Protein AF-A0A139HDI2-F1 (afdb_monomer)

Sequence (107 aa):
MRPPLRIAILECDEPIGRTKEKYGSYGNLFQELLSNGASKFAEEEEQEEQKAPAPPPKLEISNFDIVNHPDVYPDLQNFDALLLTGSRYNSFDDDGWILKLVGSRIG

Foldseek 3Di:
DDDAAEEEEEQQDADDDPCCVPQVGVQSVVVVVVVVVQQVVQVVVCVPPVDDRDHGHHYHYHYHDCQVVVPDDDPPVRGPYYHYDDHPDDPVDPRSSVCVVVVPPPD

Structure (mmCIF, N/CA/C/O backbone):
data_AF-A0A139HDI2-F1
#
_entry.id   AF-A0A139HDI2-F1
#
loop_
_atom_site.group_PDB
_atom_site.id
_atom_site.type_symbol
_atom_site.label_atom_id
_atom_site.label_alt_id
_atom_site.label_comp_id
_atom_site.label_asym_id
_atom_site.label_entity_id
_atom_site.label_seq_id
_atom_site.pdbx_PDB_ins_code
_atom_site.Cartn_x
_atom_site.Cartn_y
_atom_site.Cartn_z
_atom_site.occupancy
_atom_site.B_iso_or_equiv
_atom_site.auth_seq_id
_atom_site.auth_comp_id
_atom_site.auth_asym_id
_atom_site.auth_atom_id
_atom_site.pdbx_PDB_model_num
ATOM 1 N N . MET A 1 1 ? -15.923 -8.199 18.595 1.00 64.56 1 MET A N 1
ATOM 2 C CA . MET A 1 1 ? -14.846 -7.364 18.017 1.00 64.56 1 MET A CA 1
ATOM 3 C C . MET A 1 1 ? -15.012 -7.376 16.506 1.00 64.56 1 MET A C 1
ATOM 5 O O . MET A 1 1 ? -15.360 -8.431 15.987 1.00 64.56 1 MET A O 1
ATOM 9 N N . ARG A 1 2 ? -14.846 -6.237 15.821 1.00 80.00 2 ARG A N 1
ATOM 10 C CA . ARG A 1 2 ? -14.857 -6.197 14.347 1.00 80.00 2 ARG A CA 1
ATOM 11 C C . ARG A 1 2 ? -13.571 -6.872 13.828 1.00 80.00 2 ARG A C 1
ATOM 13 O O . ARG A 1 2 ? -12.536 -6.696 14.477 1.00 80.00 2 ARG A O 1
ATOM 20 N N . PRO A 1 3 ? -13.619 -7.673 12.748 1.00 91.31 3 PRO A N 1
ATOM 21 C CA . PRO A 1 3 ? -12.405 -8.231 12.157 1.00 91.31 3 PRO A CA 1
ATOM 22 C C . PRO A 1 3 ? -11.484 -7.105 11.647 1.00 91.31 3 PRO A C 1
ATOM 24 O O . PRO A 1 3 ? -11.981 -6.017 11.344 1.00 91.31 3 PRO A O 1
ATOM 27 N N . PRO A 1 4 ? -10.160 -7.336 11.587 1.00 95.31 4 PRO A N 1
ATOM 28 C CA . PRO A 1 4 ? -9.227 -6.377 11.005 1.00 95.31 4 PRO A CA 1
ATOM 29 C C . PRO A 1 4 ? -9.529 -6.141 9.525 1.00 95.31 4 PRO A C 1
ATOM 31 O O . PRO A 1 4 ? -9.898 -7.076 8.818 1.00 95.31 4 PRO A O 1
ATOM 34 N N . LEU A 1 5 ? -9.326 -4.908 9.063 1.00 96.56 5 LEU A N 1
ATOM 35 C CA . LEU A 1 5 ? -9.374 -4.572 7.645 1.00 96.56 5 LEU A CA 1
ATOM 36 C C . LEU A 1 5 ? -8.015 -4.888 7.013 1.00 96.56 5 LEU A C 1
ATOM 38 O O . LEU A 1 5 ? -7.001 -4.298 7.397 1.00 96.56 5 LEU A O 1
ATOM 42 N N . ARG A 1 6 ? -7.994 -5.819 6.060 1.00 97.88 6 ARG A N 1
ATOM 43 C CA . ARG A 1 6 ? -6.783 -6.276 5.371 1.00 97.88 6 ARG A CA 1
ATOM 44 C C . ARG A 1 6 ? -6.572 -5.421 4.129 1.00 97.88 6 ARG A C 1
ATOM 46 O O . ARG A 1 6 ? -7.377 -5.467 3.201 1.00 97.88 6 ARG A O 1
ATOM 53 N N . ILE A 1 7 ? -5.503 -4.638 4.097 1.00 98.38 7 ILE A N 1
ATOM 54 C CA . ILE A 1 7 ? -5.235 -3.674 3.027 1.00 98.38 7 ILE A CA 1
ATOM 55 C C . ILE A 1 7 ? -3.915 -4.035 2.354 1.00 98.38 7 ILE A C 1
ATOM 57 O O . ILE A 1 7 ? -2.882 -4.145 3.015 1.00 98.38 7 ILE A O 1
ATOM 61 N N . ALA A 1 8 ? -3.942 -4.179 1.033 1.00 98.19 8 ALA A N 1
ATOM 62 C CA . ALA A 1 8 ? -2.733 -4.277 0.227 1.00 98.19 8 ALA A CA 1
ATOM 63 C C . ALA A 1 8 ? -2.397 -2.909 -0.380 1.00 98.19 8 ALA A C 1
ATOM 65 O O . ALA A 1 8 ? -3.246 -2.281 -1.013 1.00 98.19 8 ALA A O 1
ATOM 66 N N . ILE A 1 9 ? -1.157 -2.458 -0.197 1.00 97.94 9 ILE A N 1
ATOM 67 C CA . ILE A 1 9 ? -0.609 -1.259 -0.833 1.00 97.94 9 ILE A CA 1
ATOM 68 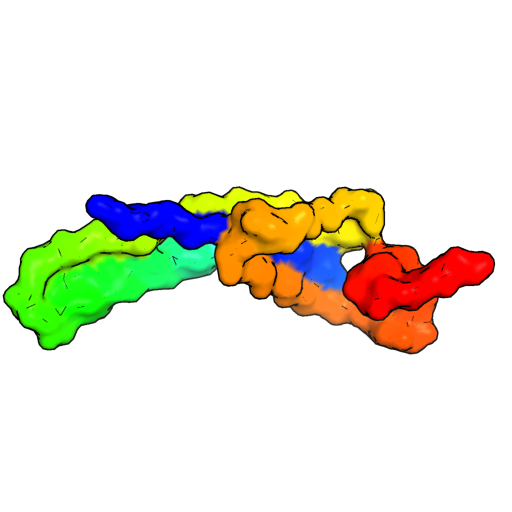C C . ILE A 1 9 ? 0.298 -1.702 -1.978 1.00 97.94 9 ILE A C 1
ATOM 70 O O . ILE A 1 9 ? 1.300 -2.371 -1.744 1.00 97.94 9 ILE A O 1
ATOM 74 N N . LEU A 1 10 ? -0.046 -1.319 -3.204 1.00 97.06 10 LEU A N 1
ATOM 75 C CA . LEU A 1 10 ? 0.797 -1.486 -4.385 1.00 97.06 10 LEU A CA 1
ATOM 76 C C . LEU A 1 10 ? 1.604 -0.202 -4.570 1.00 97.06 10 LEU A C 1
ATOM 78 O O . LEU A 1 10 ? 1.038 0.846 -4.891 1.00 97.06 10 LEU A O 1
ATOM 82 N N . GLU A 1 11 ? 2.915 -0.286 -4.349 1.00 96.31 11 GLU A N 1
ATOM 83 C CA . GLU A 1 11 ? 3.839 0.815 -4.607 1.00 96.31 11 GLU A CA 1
ATOM 84 C C . GLU A 1 11 ? 4.170 0.846 -6.104 1.00 96.31 11 GLU A C 1
ATOM 86 O O . GLU A 1 11 ? 4.939 0.033 -6.613 1.00 96.31 11 GLU A O 1
ATOM 91 N N . CYS A 1 12 ? 3.537 1.781 -6.810 1.00 94.88 12 CYS A N 1
ATOM 92 C CA . CYS A 1 12 ? 3.657 2.003 -8.251 1.00 94.88 12 CYS A CA 1
ATOM 93 C C . CYS A 1 12 ? 4.766 3.013 -8.616 1.00 94.88 12 CYS A C 1
ATOM 95 O O . CYS A 1 12 ? 4.855 3.448 -9.765 1.00 94.88 12 CYS A O 1
ATOM 97 N N . ASP A 1 13 ? 5.575 3.435 -7.640 1.00 92.50 13 ASP A N 1
ATOM 98 C CA . ASP A 1 13 ? 6.754 4.293 -7.804 1.00 92.50 13 ASP A CA 1
ATOM 99 C C . ASP A 1 13 ? 7.622 4.231 -6.533 1.00 92.50 13 ASP A C 1
ATOM 101 O O . ASP A 1 13 ? 7.277 3.547 -5.571 1.00 92.50 13 ASP A O 1
ATOM 105 N N . GLU A 1 14 ? 8.715 4.990 -6.498 1.00 91.31 14 GLU A N 1
ATOM 106 C CA . GLU A 1 14 ? 9.578 5.142 -5.328 1.00 91.31 14 GLU A CA 1
ATOM 107 C C . GLU A 1 14 ? 9.549 6.588 -4.794 1.00 91.31 14 GLU A C 1
ATOM 109 O O . GLU A 1 14 ? 9.631 7.543 -5.578 1.00 91.31 14 GLU A O 1
ATOM 114 N N . PRO A 1 15 ? 9.461 6.807 -3.466 1.00 91.56 15 PRO A N 1
ATOM 115 C CA . PRO A 1 15 ? 9.522 8.155 -2.918 1.00 91.56 15 PRO A CA 1
ATOM 116 C C . PRO A 1 15 ? 10.879 8.814 -3.198 1.00 91.56 15 PRO A C 1
ATOM 118 O O . PRO A 1 15 ? 11.917 8.161 -3.276 1.00 91.56 15 PRO A O 1
ATOM 121 N N . ILE A 1 16 ? 10.895 10.147 -3.276 1.00 92.31 16 ILE A N 1
ATOM 122 C CA . ILE A 1 16 ? 12.114 10.936 -3.513 1.00 92.31 16 ILE A CA 1
ATOM 123 C C . ILE A 1 16 ? 12.334 11.998 -2.431 1.00 92.31 16 ILE A C 1
ATOM 125 O O . ILE A 1 16 ? 11.404 12.414 -1.732 1.00 92.31 16 ILE A O 1
ATOM 129 N N . GLY A 1 17 ? 13.585 12.448 -2.298 1.00 94.69 17 GLY A N 1
ATOM 130 C CA . GLY A 1 17 ? 13.986 13.518 -1.381 1.00 94.69 17 GLY A CA 1
ATOM 131 C C . GLY A 1 17 ? 13.536 13.269 0.061 1.00 94.69 17 GLY A C 1
ATOM 132 O O . GLY A 1 17 ? 13.667 12.166 0.588 1.00 94.69 17 GLY A O 1
ATOM 133 N N . ARG A 1 18 ? 12.937 14.294 0.680 1.00 94.62 18 ARG A N 1
ATOM 134 C CA . ARG A 1 18 ? 12.501 14.257 2.087 1.00 94.62 18 ARG A CA 1
ATOM 135 C C . ARG A 1 18 ? 11.489 13.153 2.394 1.00 94.62 18 ARG A C 1
ATOM 137 O O . ARG A 1 18 ? 11.456 12.664 3.517 1.00 94.62 18 ARG A O 1
ATOM 144 N N . THR A 1 19 ? 10.659 12.756 1.426 1.00 91.38 19 THR A N 1
ATOM 145 C CA . THR A 1 19 ? 9.687 11.672 1.630 1.00 91.38 19 THR A CA 1
ATOM 146 C C . THR A 1 19 ? 10.403 10.336 1.795 1.00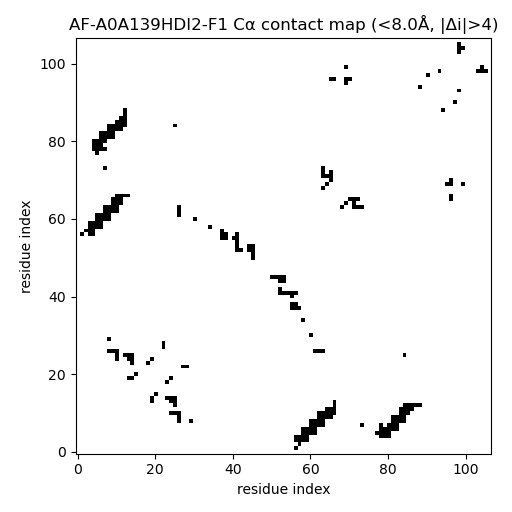 91.38 19 THR A C 1
ATOM 148 O O . THR A 1 19 ? 10.075 9.586 2.710 1.00 91.38 19 THR A O 1
ATOM 151 N N . LYS A 1 20 ? 11.426 10.068 0.973 1.00 94.56 20 LYS A N 1
ATOM 152 C CA . LYS A 1 20 ? 12.255 8.862 1.101 1.00 94.56 20 LYS A CA 1
ATOM 153 C C . LYS A 1 20 ? 13.060 8.875 2.395 1.00 94.56 20 LYS A C 1
ATOM 155 O O . LYS A 1 20 ? 13.095 7.872 3.093 1.00 94.56 20 LYS A O 1
ATOM 160 N N . GLU A 1 21 ? 13.642 10.018 2.750 1.00 95.81 21 GLU A N 1
ATOM 161 C CA . GLU A 1 21 ? 14.377 10.180 4.013 1.00 95.81 21 GLU A CA 1
ATOM 162 C C . GLU A 1 21 ? 13.492 9.931 5.241 1.00 95.81 21 GLU A C 1
ATOM 164 O O . GLU A 1 21 ? 13.941 9.310 6.201 1.00 95.81 21 GLU A O 1
ATOM 169 N N . LYS A 1 22 ? 12.237 10.403 5.217 1.00 96.12 22 LYS A N 1
ATOM 170 C CA . LYS A 1 22 ? 11.315 10.273 6.350 1.00 96.12 22 LYS A CA 1
ATOM 171 C C . LYS A 1 22 ? 10.668 8.888 6.444 1.00 96.12 22 LYS A C 1
ATOM 173 O O . LYS A 1 22 ? 10.572 8.355 7.544 1.00 96.12 22 LYS A O 1
ATOM 178 N N . TYR A 1 23 ? 10.187 8.338 5.330 1.00 95.62 23 TYR A N 1
ATOM 179 C CA . TYR A 1 23 ? 9.330 7.144 5.340 1.00 95.62 23 TYR A CA 1
ATOM 180 C C . TYR A 1 23 ? 9.983 5.908 4.709 1.00 95.62 23 TYR A C 1
ATOM 182 O O . TYR A 1 23 ? 9.536 4.790 4.949 1.00 95.62 23 TYR A O 1
ATOM 190 N N . GLY A 1 24 ? 11.036 6.067 3.907 1.00 95.56 24 GLY A N 1
ATOM 191 C CA . GLY A 1 24 ? 11.686 4.975 3.177 1.00 95.56 24 GLY A CA 1
ATOM 192 C C . GLY A 1 24 ? 10.914 4.523 1.934 1.00 95.56 24 GLY A C 1
ATOM 193 O O . GLY A 1 24 ? 11.465 4.586 0.841 1.00 95.56 24 GLY A O 1
ATOM 194 N N . SER A 1 25 ? 9.648 4.124 2.090 1.00 95.12 25 SER A N 1
ATOM 195 C CA . SER A 1 25 ? 8.770 3.641 1.010 1.00 95.12 25 SER A CA 1
ATOM 196 C C . SER A 1 25 ? 7.407 4.343 1.026 1.00 95.12 25 SER A C 1
ATOM 198 O O . SER A 1 25 ? 7.037 4.987 2.018 1.00 95.12 25 SER A O 1
ATOM 200 N N . TYR A 1 26 ? 6.640 4.234 -0.063 1.00 95.69 26 TYR A N 1
ATOM 201 C CA . TYR A 1 26 ? 5.265 4.737 -0.067 1.00 95.69 26 TYR A CA 1
ATOM 202 C C . TYR A 1 26 ? 4.358 3.907 0.840 1.00 95.69 26 TYR A C 1
ATOM 204 O O . TYR A 1 26 ? 3.466 4.464 1.478 1.00 95.69 26 TYR A O 1
ATOM 212 N N . GLY A 1 27 ? 4.604 2.604 0.953 1.00 95.88 27 GLY A N 1
ATOM 213 C CA . GLY A 1 27 ? 3.878 1.715 1.849 1.00 95.88 27 GLY A CA 1
ATOM 214 C C . GLY A 1 27 ? 3.971 2.162 3.305 1.00 95.88 27 GLY A C 1
ATOM 215 O O . GLY A 1 27 ? 2.946 2.280 3.971 1.00 95.88 27 GLY A O 1
ATOM 216 N N . ASN A 1 28 ? 5.164 2.536 3.778 1.00 96.44 28 ASN A N 1
ATOM 217 C CA . ASN A 1 28 ? 5.338 3.089 5.127 1.00 96.44 28 ASN A CA 1
ATOM 218 C C . ASN A 1 28 ? 4.596 4.423 5.314 1.00 96.44 28 ASN A C 1
ATOM 220 O O . ASN A 1 28 ? 3.946 4.629 6.340 1.00 96.44 28 ASN A O 1
ATOM 224 N N . LEU A 1 29 ? 4.651 5.319 4.318 1.00 96.75 29 LEU A N 1
ATOM 225 C CA . LEU A 1 29 ? 3.912 6.586 4.343 1.00 96.75 29 LEU A CA 1
ATOM 226 C C . LEU A 1 29 ? 2.402 6.344 4.482 1.00 96.75 29 LEU A C 1
ATOM 228 O O . LEU A 1 29 ? 1.755 6.924 5.353 1.00 96.75 29 LEU A O 1
ATOM 232 N N . PHE A 1 30 ? 1.829 5.497 3.629 1.00 97.12 30 PHE A N 1
ATOM 233 C CA . PHE A 1 30 ? 0.393 5.234 3.647 1.00 97.12 30 PHE A CA 1
ATOM 234 C C . PHE A 1 30 ? -0.034 4.414 4.865 1.00 97.12 30 PHE A C 1
ATOM 236 O O . PHE A 1 30 ? -1.119 4.656 5.388 1.00 97.12 30 PHE A O 1
ATOM 243 N N . GLN A 1 31 ? 0.814 3.528 5.387 1.00 97.31 31 GLN A N 1
ATOM 244 C CA . GLN A 1 31 ? 0.569 2.851 6.659 1.00 97.31 31 GLN A CA 1
ATOM 245 C C . GLN A 1 31 ? 0.436 3.847 7.819 1.00 97.31 31 GLN A C 1
ATOM 247 O O . GLN A 1 31 ? -0.495 3.727 8.619 1.00 97.31 31 GLN A O 1
ATOM 252 N N . GLU A 1 32 ? 1.313 4.853 7.899 1.00 97.12 32 GLU A N 1
ATOM 253 C CA . GLU A 1 32 ? 1.217 5.915 8.909 1.00 97.12 32 GLU A CA 1
ATOM 254 C C . GLU A 1 32 ? -0.062 6.748 8.720 1.00 97.12 32 GLU A C 1
ATOM 256 O O . GLU A 1 32 ? -0.804 6.969 9.677 1.00 97.12 32 GLU A O 1
ATOM 261 N N . LEU A 1 33 ? -0.374 7.156 7.483 1.00 97.31 33 LEU A N 1
ATOM 262 C CA . LEU A 1 33 ? -1.584 7.929 7.178 1.00 97.31 33 LEU A CA 1
ATOM 263 C C . LEU A 1 33 ? -2.873 7.171 7.525 1.00 97.31 33 LEU A C 1
ATOM 265 O O . LEU A 1 33 ? -3.763 7.744 8.151 1.00 97.31 33 LEU A O 1
ATOM 269 N N . LEU A 1 34 ? -2.967 5.892 7.155 1.00 97.38 34 LEU A N 1
ATOM 270 C CA . LEU A 1 34 ? -4.126 5.045 7.441 1.00 97.38 34 LEU A CA 1
ATOM 271 C C . LEU A 1 34 ? -4.278 4.792 8.943 1.00 97.38 34 LEU A C 1
ATOM 273 O O . LEU A 1 34 ? -5.388 4.877 9.463 1.00 97.38 34 LEU A O 1
ATOM 277 N N . SER A 1 35 ? -3.172 4.550 9.652 1.00 95.69 35 SER A N 1
ATOM 278 C CA . SER A 1 35 ? -3.190 4.365 11.109 1.00 95.69 35 SER A CA 1
ATOM 279 C C . SER A 1 35 ? -3.659 5.635 11.826 1.00 95.69 35 SER A C 1
ATOM 281 O O . SER A 1 35 ? -4.510 5.572 12.710 1.00 95.69 35 SER A O 1
ATOM 283 N N . ASN A 1 36 ? -3.170 6.803 11.400 1.00 96.50 36 ASN A N 1
ATOM 284 C CA . ASN A 1 36 ? -3.598 8.091 11.947 1.00 96.50 36 ASN A CA 1
ATOM 285 C C . ASN A 1 36 ? -5.071 8.391 11.628 1.00 96.50 36 ASN A C 1
ATOM 287 O O . ASN A 1 36 ? -5.790 8.907 12.483 1.00 96.50 36 ASN A O 1
ATOM 291 N N . GLY A 1 37 ? -5.527 8.059 10.417 1.00 95.19 37 GLY A N 1
ATOM 292 C CA . GLY A 1 37 ? -6.927 8.191 10.016 1.00 95.19 37 GLY A CA 1
ATOM 293 C C . GLY A 1 37 ? -7.859 7.297 10.835 1.00 95.19 37 GLY A C 1
ATOM 294 O O . GLY A 1 37 ? -8.896 7.766 11.288 1.00 95.19 37 GLY A O 1
ATOM 295 N N . ALA A 1 38 ? -7.467 6.046 11.095 1.00 93.94 38 ALA A N 1
ATOM 296 C CA . ALA A 1 38 ? -8.224 5.114 11.932 1.00 93.94 38 ALA A CA 1
ATOM 297 C C . ALA A 1 38 ? -8.400 5.624 13.371 1.00 93.94 38 ALA A C 1
ATOM 299 O O . ALA A 1 38 ? -9.494 5.520 13.924 1.00 93.94 38 ALA A O 1
ATOM 300 N N . SER A 1 39 ? -7.345 6.194 13.962 1.00 92.50 39 SER A N 1
ATOM 301 C CA . SER A 1 39 ? -7.414 6.802 15.296 1.00 92.50 39 SER A CA 1
ATOM 302 C C . SER A 1 39 ? -8.359 8.003 15.324 1.00 92.50 39 SER A C 1
ATOM 304 O O . SER A 1 39 ? -9.271 8.032 16.142 1.00 92.50 39 SER A O 1
ATOM 306 N N . LYS A 1 40 ? -8.205 8.946 14.383 1.00 92.88 40 LYS A N 1
ATOM 307 C CA . LYS A 1 40 ? -9.072 10.133 14.299 1.00 92.88 40 LYS A CA 1
ATOM 308 C C . LYS A 1 40 ? -10.535 9.785 14.055 1.00 92.88 40 LYS A C 1
ATOM 310 O O . LYS A 1 40 ? -11.409 10.364 14.683 1.00 92.88 40 LYS A O 1
ATOM 315 N N . PHE A 1 41 ? -10.797 8.810 13.188 1.00 89.56 41 PHE A N 1
ATOM 316 C CA . PHE A 1 41 ? -12.151 8.334 12.921 1.00 89.56 41 PHE A CA 1
ATOM 317 C C . PHE A 1 41 ? -12.841 7.832 14.200 1.00 89.56 41 PHE A C 1
ATOM 319 O O . PHE A 1 41 ? -14.010 8.123 14.427 1.00 89.56 41 PHE A O 1
ATOM 326 N N . ALA A 1 42 ? -12.117 7.118 15.067 1.00 88.12 42 ALA A N 1
ATOM 327 C CA . ALA A 1 42 ? -12.666 6.674 16.347 1.00 88.12 42 ALA A CA 1
ATOM 328 C C . ALA A 1 42 ? -12.914 7.825 17.334 1.00 88.12 42 ALA A C 1
ATOM 330 O O . ALA A 1 42 ? -13.906 7.789 18.059 1.00 88.12 42 ALA A O 1
ATOM 331 N N . GLU A 1 43 ? -12.044 8.840 17.347 1.00 87.44 43 GLU A N 1
ATOM 332 C CA . GLU A 1 43 ? -12.223 10.050 18.163 1.00 87.44 43 GLU A CA 1
ATOM 333 C C . GLU A 1 43 ? -13.455 10.865 17.729 1.00 87.44 43 GLU A C 1
ATOM 335 O O . GLU A 1 43 ? -14.166 11.401 18.577 1.00 87.44 43 GLU A O 1
ATOM 340 N N . GLU A 1 44 ? -13.716 10.965 16.422 1.00 85.44 44 GLU A N 1
ATOM 341 C CA . GLU A 1 44 ? -14.873 11.682 15.863 1.00 85.44 44 GLU A CA 1
ATOM 342 C C . GLU A 1 44 ? -16.194 10.946 16.155 1.00 85.44 44 GLU A C 1
ATOM 344 O O . GLU A 1 44 ? -17.148 11.562 16.634 1.00 85.44 44 GLU A O 1
ATOM 349 N N . GLU A 1 45 ? -16.233 9.620 15.979 1.00 80.00 45 GLU A N 1
ATOM 350 C CA . GLU A 1 45 ? -17.406 8.785 16.297 1.00 80.00 45 GLU A CA 1
ATOM 351 C C . GLU A 1 45 ? -17.806 8.861 17.785 1.00 80.00 45 GLU A C 1
ATOM 353 O O . GLU A 1 45 ? -18.993 8.852 18.119 1.00 80.00 45 GLU A O 1
ATOM 358 N N . GLU A 1 46 ? -16.833 8.974 18.699 1.00 74.81 46 GLU A N 1
ATOM 359 C CA . GLU A 1 46 ? -17.098 9.164 20.133 1.00 74.81 46 GLU A CA 1
ATOM 360 C C . GLU A 1 46 ? -17.819 10.496 20.414 1.00 74.81 46 GLU A C 1
ATOM 362 O O . GLU A 1 46 ? -18.715 10.560 21.263 1.00 74.81 46 GLU A O 1
ATOM 367 N N . GLN A 1 47 ? -17.458 11.558 19.687 1.00 71.06 47 GLN A N 1
ATOM 368 C CA . GLN A 1 47 ? -18.002 12.903 19.892 1.00 71.06 47 GLN A CA 1
ATOM 369 C C . GLN A 1 47 ? -19.411 13.073 19.315 1.00 71.06 47 GLN A C 1
ATOM 371 O O . GLN A 1 47 ? -20.226 13.781 19.911 1.00 71.06 47 GLN A O 1
ATOM 376 N N . GLU A 1 48 ? -19.717 12.435 18.183 1.00 70.06 48 GLU A N 1
ATOM 377 C CA . GLU A 1 48 ? -21.010 12.597 17.506 1.00 70.06 48 GLU A CA 1
ATOM 378 C C . GLU A 1 48 ? -22.152 11.823 18.181 1.00 70.06 48 GLU A C 1
ATOM 380 O O . GLU A 1 48 ? -23.285 12.309 18.226 1.00 70.06 48 GLU A O 1
ATOM 385 N N . GLU A 1 49 ? -21.885 10.640 18.745 1.00 65.50 49 GLU A N 1
ATOM 386 C CA . GLU A 1 49 ? -22.956 9.728 19.170 1.00 65.50 49 GLU A CA 1
ATOM 387 C C . GLU A 1 49 ? -23.253 9.702 20.684 1.00 65.50 49 GLU A C 1
ATOM 389 O O . GLU A 1 49 ? -24.170 8.986 21.095 1.00 65.50 49 GLU A O 1
ATOM 394 N N . GLN A 1 50 ? -22.511 10.430 21.538 1.00 60.66 50 GLN A N 1
ATOM 395 C CA . GLN A 1 50 ? -22.567 10.277 23.015 1.00 60.66 50 GLN A CA 1
ATOM 396 C C . GLN A 1 50 ? -22.505 8.796 23.464 1.00 60.66 50 GLN A C 1
ATOM 398 O O . GLN A 1 50 ? -23.039 8.417 24.512 1.00 60.66 50 GLN A O 1
ATOM 403 N N . LYS A 1 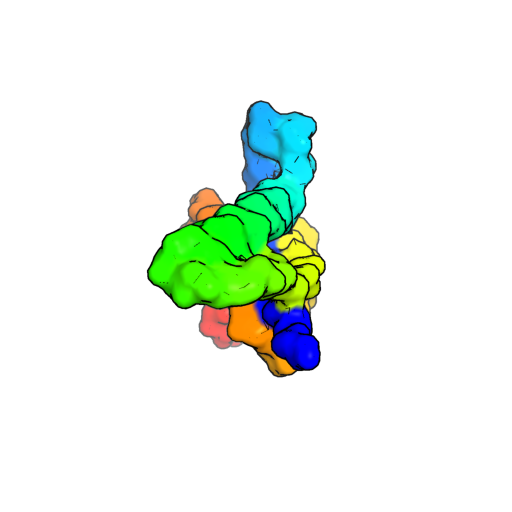51 ? -21.893 7.926 22.649 1.00 64.69 51 LYS A N 1
ATOM 404 C CA . LYS A 1 51 ? -21.679 6.509 22.951 1.00 64.69 51 LYS A CA 1
ATOM 405 C C . LYS A 1 51 ? -20.330 6.332 23.634 1.00 64.69 51 LYS A C 1
ATOM 407 O O . LYS A 1 51 ? -19.452 7.182 23.552 1.00 64.69 51 LYS A O 1
ATOM 412 N N . ALA A 1 52 ? -20.172 5.205 24.324 1.00 70.81 52 ALA A N 1
ATOM 413 C CA . ALA A 1 52 ? -18.878 4.829 24.878 1.00 70.81 52 ALA A CA 1
ATOM 414 C C . ALA A 1 52 ? -17.813 4.754 23.760 1.00 70.81 52 ALA A C 1
ATOM 416 O O . ALA A 1 52 ? -18.147 4.258 22.678 1.00 70.81 52 ALA A O 1
ATOM 417 N N . PRO A 1 53 ? -16.560 5.176 24.022 1.00 70.69 53 PRO A N 1
ATOM 418 C CA . PRO A 1 53 ? -15.481 5.171 23.039 1.00 70.69 53 PRO A CA 1
ATOM 419 C C . PRO A 1 53 ? -15.350 3.809 22.360 1.00 70.69 53 PRO A C 1
ATOM 421 O O . PRO A 1 53 ? -15.113 2.785 23.013 1.00 70.69 53 PRO A O 1
ATOM 424 N N . ALA A 1 54 ? -15.503 3.791 21.037 1.00 76.56 54 ALA A N 1
ATOM 425 C CA . ALA A 1 54 ? -15.187 2.621 20.237 1.00 76.56 54 ALA A CA 1
ATOM 426 C C . ALA A 1 54 ? -13.672 2.593 19.973 1.00 76.56 54 ALA A C 1
ATOM 428 O O . ALA A 1 54 ? -13.083 3.630 19.679 1.00 76.56 54 ALA A O 1
ATOM 429 N N . PRO A 1 55 ? -13.008 1.426 20.049 1.00 86.38 55 PRO A N 1
ATOM 430 C CA . PRO A 1 55 ? -11.612 1.342 19.649 1.00 86.38 55 PRO A CA 1
ATOM 431 C C . PRO A 1 55 ? -11.470 1.622 18.142 1.00 86.38 55 PRO A C 1
ATOM 433 O O . PRO A 1 55 ? -12.376 1.267 17.373 1.00 86.38 55 PRO A O 1
ATOM 436 N N . PRO A 1 56 ? -10.328 2.180 17.699 1.00 89.12 56 PRO A N 1
ATOM 437 C CA . PRO A 1 56 ? -10.061 2.379 16.282 1.00 89.12 56 PRO A CA 1
ATOM 438 C C . PRO A 1 56 ? -10.122 1.061 15.505 1.00 89.12 56 PRO A C 1
ATOM 440 O O . PRO A 1 56 ? -9.826 -0.008 16.059 1.00 89.12 56 PRO A O 1
ATOM 443 N N . PRO A 1 57 ? -10.514 1.103 14.217 1.00 91.44 57 PRO A N 1
ATOM 444 C CA . PRO A 1 57 ? -10.519 -0.087 13.385 1.00 91.44 57 PRO A CA 1
ATOM 445 C C . PRO A 1 57 ? -9.105 -0.671 13.320 1.00 91.44 57 PRO A C 1
ATOM 447 O O . PRO A 1 57 ? -8.131 0.030 13.053 1.00 91.44 57 PRO A O 1
ATOM 450 N N . LYS A 1 58 ? -8.991 -1.979 13.564 1.00 95.12 58 LYS A N 1
ATOM 451 C CA . LYS A 1 58 ? -7.719 -2.688 13.419 1.00 95.12 58 LYS A CA 1
ATOM 452 C C . LYS A 1 58 ? -7.388 -2.797 11.930 1.00 95.12 58 LYS A C 1
ATOM 454 O O . LYS A 1 58 ? -8.207 -3.301 11.166 1.00 95.12 58 LYS A O 1
ATOM 459 N N . LEU A 1 59 ? -6.194 -2.363 11.539 1.00 97.06 59 LEU A N 1
ATOM 460 C CA . LEU A 1 59 ? -5.702 -2.451 10.165 1.00 97.06 59 LEU A CA 1
ATOM 461 C C . LEU A 1 59 ? -4.591 -3.503 10.071 1.00 97.06 59 LEU A C 1
ATOM 463 O O . LEU A 1 59 ? -3.701 -3.546 10.920 1.00 97.06 59 LEU A O 1
ATOM 467 N N . GLU A 1 60 ? -4.638 -4.339 9.038 1.00 97.62 60 GLU A N 1
ATOM 468 C CA . GLU A 1 60 ? -3.571 -5.270 8.662 1.00 97.62 60 GLU A CA 1
ATOM 469 C C . GLU A 1 60 ? -3.081 -4.885 7.269 1.00 97.62 60 GLU A C 1
ATOM 471 O O . GLU A 1 60 ? -3.764 -5.110 6.274 1.00 97.62 60 GLU A O 1
ATOM 476 N N . ILE A 1 61 ? -1.919 -4.234 7.211 1.00 97.88 61 ILE A N 1
ATOM 477 C CA . ILE A 1 61 ? -1.407 -3.597 5.996 1.00 97.88 61 ILE A CA 1
ATOM 478 C C . ILE A 1 61 ? -0.224 -4.404 5.463 1.00 97.88 61 ILE A C 1
ATOM 480 O O . ILE A 1 61 ? 0.668 -4.778 6.222 1.00 97.88 61 ILE A O 1
ATOM 484 N N . SER A 1 62 ? -0.235 -4.691 4.163 1.00 97.81 62 SER A N 1
ATOM 485 C CA . SER A 1 62 ? 0.853 -5.368 3.448 1.00 97.81 62 SER A CA 1
ATOM 486 C C . SER A 1 62 ? 1.286 -4.546 2.239 1.00 97.81 62 SER A C 1
ATOM 488 O O . SER A 1 62 ? 0.439 -4.104 1.464 1.00 97.81 62 SER A O 1
ATOM 490 N N . ASN A 1 63 ? 2.595 -4.373 2.064 1.00 97.19 63 ASN A N 1
ATOM 491 C CA . ASN A 1 63 ? 3.171 -3.532 1.014 1.00 97.19 63 ASN A CA 1
ATOM 492 C C . ASN A 1 63 ? 3.759 -4.405 -0.101 1.00 97.19 63 ASN A C 1
ATOM 494 O O . ASN A 1 63 ? 4.440 -5.393 0.176 1.00 97.19 63 ASN A O 1
ATOM 498 N N . PHE A 1 64 ? 3.512 -4.016 -1.347 1.00 96.56 64 PHE A N 1
ATOM 499 C CA . PHE A 1 64 ? 3.946 -4.708 -2.555 1.00 96.56 64 PHE A CA 1
ATOM 500 C C . PHE A 1 64 ? 4.666 -3.708 -3.460 1.00 96.56 64 PHE A C 1
ATOM 502 O O . PHE A 1 64 ? 4.026 -2.902 -4.134 1.00 96.56 64 PHE A O 1
ATOM 509 N N . ASP A 1 65 ? 5.997 -3.752 -3.460 1.00 94.81 65 ASP A N 1
ATOM 510 C CA . ASP A 1 65 ? 6.832 -2.964 -4.370 1.00 94.81 65 ASP A CA 1
ATOM 511 C C . ASP A 1 65 ? 6.866 -3.630 -5.746 1.00 94.81 65 ASP A C 1
ATOM 513 O O . ASP A 1 65 ? 7.748 -4.429 -6.063 1.00 94.81 65 ASP A O 1
ATOM 517 N N . ILE A 1 66 ? 5.853 -3.331 -6.553 1.00 93.00 66 ILE A N 1
ATOM 518 C CA . ILE A 1 66 ? 5.683 -3.927 -7.880 1.00 93.00 66 ILE A CA 1
ATOM 519 C C . ILE A 1 66 ? 6.612 -3.303 -8.925 1.00 93.00 66 ILE A C 1
ATOM 521 O O . ILE A 1 66 ? 6.806 -3.889 -9.987 1.00 93.00 66 ILE A O 1
ATOM 525 N N . VAL A 1 67 ? 7.205 -2.141 -8.637 1.00 90.94 67 VAL A N 1
ATOM 526 C CA . VAL A 1 67 ? 8.179 -1.505 -9.532 1.00 90.94 67 VAL A CA 1
ATOM 527 C C . VAL A 1 67 ? 9.505 -2.258 -9.482 1.00 90.94 67 VAL A C 1
ATOM 529 O O . VAL A 1 67 ? 10.045 -2.613 -10.529 1.00 90.94 67 VAL A O 1
ATOM 532 N N . ASN A 1 68 ? 10.0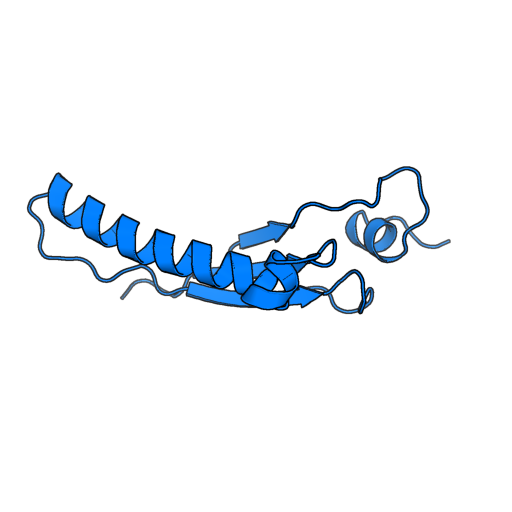11 -2.553 -8.281 1.00 91.19 68 ASN A N 1
ATOM 533 C CA . ASN A 1 68 ? 11.269 -3.286 -8.112 1.00 91.19 68 ASN A CA 1
ATOM 534 C C . ASN A 1 68 ? 11.075 -4.810 -8.110 1.00 91.19 68 ASN A C 1
ATOM 536 O O . ASN A 1 68 ? 12.003 -5.560 -8.426 1.00 91.19 68 ASN A O 1
ATOM 540 N N . HIS A 1 69 ? 9.870 -5.282 -7.787 1.00 91.75 69 HIS A N 1
ATOM 541 C CA . HIS A 1 69 ? 9.502 -6.695 -7.786 1.00 91.75 69 HIS A CA 1
ATOM 542 C C . HIS A 1 69 ? 8.233 -6.928 -8.622 1.00 91.75 69 HIS A C 1
ATOM 544 O O . HIS A 1 69 ? 7.190 -7.300 -8.078 1.00 91.75 69 HIS A O 1
ATOM 550 N N . PRO A 1 70 ? 8.312 -6.791 -9.963 1.00 87.38 70 PRO A N 1
ATOM 551 C CA . PRO A 1 70 ? 7.160 -6.896 -10.868 1.00 87.38 70 PRO A CA 1
ATOM 552 C C . PRO A 1 70 ? 6.481 -8.268 -10.846 1.00 87.38 70 PRO A C 1
ATOM 554 O O . PRO A 1 70 ? 5.376 -8.431 -11.363 1.00 87.38 70 PRO A O 1
ATOM 557 N N . ASP A 1 71 ? 7.105 -9.269 -10.224 1.00 87.50 71 ASP A N 1
ATOM 558 C CA . ASP A 1 71 ? 6.500 -10.579 -10.054 1.00 87.50 71 ASP A CA 1
ATOM 559 C C . ASP A 1 71 ? 5.677 -10.774 -8.783 1.00 87.50 71 ASP A C 1
ATOM 561 O O . ASP A 1 71 ? 4.905 -11.732 -8.703 1.00 87.50 71 ASP A O 1
ATOM 565 N N . VAL A 1 72 ? 5.757 -9.837 -7.840 1.00 90.81 72 VAL A N 1
ATOM 566 C CA . VAL A 1 72 ? 5.185 -9.966 -6.501 1.00 90.81 72 VAL A CA 1
ATOM 567 C C . VAL A 1 72 ? 3.907 -9.136 -6.396 1.00 90.81 72 VAL A C 1
ATOM 569 O O . VAL A 1 72 ? 3.930 -7.964 -6.042 1.00 90.81 72 VAL A O 1
ATOM 572 N N . TYR A 1 73 ? 2.775 -9.771 -6.698 1.00 92.69 73 TYR A N 1
ATOM 573 C CA . TYR A 1 73 ? 1.439 -9.182 -6.572 1.00 92.69 73 TYR A CA 1
ATOM 574 C C . TYR A 1 73 ? 0.669 -9.794 -5.395 1.00 92.69 73 TYR A C 1
ATOM 576 O O . TYR A 1 73 ? 0.868 -10.976 -5.094 1.00 92.69 73 TYR A O 1
ATOM 584 N N . PRO A 1 74 ? -0.235 -9.037 -4.744 1.00 93.94 74 PRO A N 1
ATOM 585 C CA . PRO A 1 74 ? -1.121 -9.607 -3.742 1.00 93.94 74 PRO A CA 1
ATOM 586 C C . PRO A 1 74 ? -2.093 -10.603 -4.372 1.00 93.94 74 PRO A C 1
ATOM 588 O O . PRO A 1 74 ? -2.663 -10.357 -5.435 1.00 93.94 74 PRO A O 1
ATOM 591 N N . ASP A 1 75 ? -2.358 -11.694 -3.659 1.00 94.12 75 ASP A N 1
ATOM 592 C CA . ASP A 1 75 ? -3.552 -12.494 -3.910 1.00 94.12 75 ASP A CA 1
ATOM 593 C C . ASP A 1 75 ? -4.775 -11.721 -3.403 1.00 94.12 75 ASP A C 1
ATOM 595 O O . ASP A 1 75 ? -4.940 -11.512 -2.198 1.00 94.12 75 ASP A O 1
ATOM 599 N N . LEU A 1 76 ? -5.625 -11.286 -4.334 1.00 91.38 76 LEU A N 1
ATOM 600 C CA . LEU A 1 76 ? -6.763 -10.411 -4.058 1.00 91.38 76 LEU A CA 1
ATOM 601 C C . LEU A 1 76 ? -7.760 -11.006 -3.058 1.00 91.38 76 LEU A C 1
ATOM 603 O O . LEU A 1 76 ? -8.451 -10.253 -2.381 1.00 91.38 76 LEU A O 1
ATOM 607 N N . GLN A 1 77 ? -7.828 -12.333 -2.922 1.00 95.69 77 GLN A N 1
ATOM 608 C CA . GLN A 1 77 ? -8.739 -12.977 -1.967 1.00 95.69 77 GL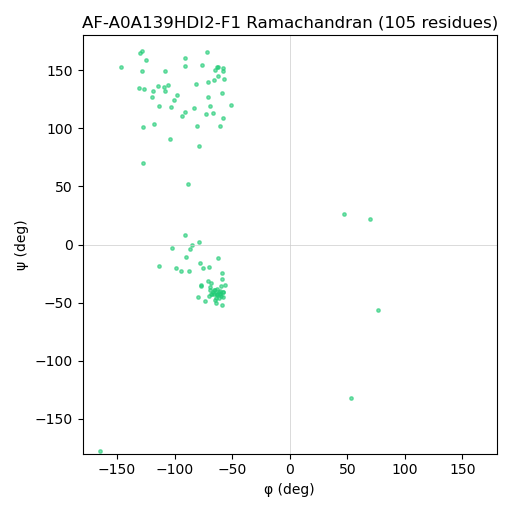N A CA 1
ATOM 609 C C . GLN A 1 77 ? -8.315 -12.762 -0.503 1.00 95.69 77 GLN A C 1
ATOM 611 O O . GLN A 1 77 ? -9.127 -12.891 0.419 1.00 95.69 77 GLN A O 1
ATOM 616 N N . ASN A 1 78 ? -7.050 -12.400 -0.276 1.00 96.62 78 ASN A N 1
ATOM 617 C CA . ASN A 1 78 ? -6.501 -12.183 1.058 1.00 96.62 78 ASN A CA 1
ATOM 618 C C . ASN A 1 78 ? -6.710 -10.757 1.585 1.00 96.62 78 ASN A C 1
ATOM 620 O O . ASN A 1 78 ? -6.387 -10.506 2.746 1.00 96.62 78 ASN A O 1
ATOM 624 N N . PHE A 1 79 ? -7.271 -9.848 0.783 1.00 97.50 79 PHE A N 1
ATOM 625 C CA . PHE A 1 79 ? -7.416 -8.436 1.130 1.00 97.50 79 PHE A CA 1
ATOM 626 C C . PHE A 1 79 ? -8.852 -7.944 0.950 1.00 97.50 79 PHE A C 1
ATOM 628 O O . PHE A 1 79 ? -9.592 -8.417 0.093 1.00 97.50 79 PHE A O 1
ATOM 635 N N . ASP A 1 80 ? -9.237 -6.973 1.773 1.00 97.19 80 ASP A N 1
ATOM 636 C CA . ASP A 1 80 ? -10.536 -6.298 1.720 1.00 97.19 80 ASP A CA 1
ATOM 637 C C . ASP A 1 80 ? -10.463 -5.008 0.887 1.00 97.19 80 ASP A C 1
ATOM 639 O O . ASP A 1 80 ? -11.476 -4.531 0.377 1.00 97.19 80 ASP A O 1
ATOM 643 N N . ALA A 1 81 ? -9.260 -4.439 0.743 1.00 96.38 81 ALA A N 1
ATOM 644 C CA . ALA A 1 81 ? -9.008 -3.238 -0.040 1.00 96.38 81 ALA A CA 1
ATOM 645 C C . ALA A 1 81 ? -7.623 -3.255 -0.703 1.00 96.38 81 ALA A C 1
ATOM 647 O O . ALA A 1 81 ? -6.665 -3.835 -0.185 1.00 96.38 81 ALA A O 1
ATOM 648 N N . LEU A 1 82 ? -7.525 -2.546 -1.828 1.00 96.69 82 LEU A N 1
ATOM 649 C CA . LEU A 1 82 ? -6.284 -2.251 -2.540 1.00 96.69 82 LEU A CA 1
ATOM 650 C C . LEU A 1 82 ? -6.074 -0.739 -2.581 1.00 96.69 82 LEU A C 1
ATOM 652 O O . LEU A 1 82 ? -6.980 0.003 -2.963 1.00 96.69 82 LEU A O 1
ATOM 656 N N . LEU A 1 83 ? -4.868 -0.296 -2.245 1.00 97.31 83 LEU A N 1
ATOM 657 C CA . LEU A 1 83 ? -4.408 1.073 -2.441 1.00 97.31 83 LEU A CA 1
ATOM 658 C C . LEU A 1 83 ? -3.289 1.052 -3.477 1.00 97.31 83 LEU A C 1
ATOM 660 O O . LEU A 1 83 ? -2.257 0.427 -3.259 1.00 97.31 83 LEU A O 1
ATOM 664 N N . LEU A 1 84 ? -3.490 1.743 -4.596 1.00 95.69 84 LEU A N 1
ATOM 665 C CA . LEU A 1 84 ? -2.463 1.931 -5.616 1.00 95.69 84 LEU A CA 1
ATOM 666 C C . LEU A 1 84 ? -1.863 3.323 -5.431 1.00 95.69 84 LEU A C 1
ATOM 668 O O . LEU A 1 84 ? -2.599 4.313 -5.410 1.00 95.69 84 LEU A O 1
ATOM 672 N N . THR A 1 85 ? -0.544 3.412 -5.272 1.00 95.12 85 THR A N 1
ATOM 673 C CA . THR A 1 85 ? 0.118 4.717 -5.178 1.00 95.12 85 THR A CA 1
ATOM 674 C C . THR A 1 85 ? 0.120 5.417 -6.536 1.00 95.12 85 THR A C 1
ATOM 676 O O . THR A 1 85 ? -0.108 4.807 -7.583 1.00 95.12 85 THR A O 1
ATOM 679 N N . GLY A 1 86 ? 0.415 6.720 -6.529 1.00 90.88 86 GLY A N 1
ATOM 680 C CA . GLY A 1 86 ? 0.748 7.424 -7.765 1.00 90.88 86 GLY A CA 1
ATOM 681 C C . GLY A 1 86 ? 1.958 6.785 -8.455 1.00 90.88 86 GLY A C 1
ATOM 682 O O . GLY A 1 86 ? 2.806 6.190 -7.791 1.00 90.88 86 GLY A O 1
ATOM 683 N N . SER A 1 87 ? 2.007 6.925 -9.778 1.00 90.56 87 SER A N 1
ATOM 684 C CA . SER A 1 87 ? 3.047 6.388 -10.656 1.00 90.56 87 SER A CA 1
ATOM 685 C C . SER A 1 87 ? 3.548 7.487 -11.589 1.00 90.56 87 SER A C 1
ATOM 687 O O . SER A 1 87 ? 2.731 8.190 -12.187 1.00 90.56 87 SER A O 1
ATOM 689 N N . ARG A 1 88 ? 4.870 7.620 -11.754 1.00 88.38 88 ARG A N 1
ATOM 690 C CA . ARG A 1 88 ? 5.472 8.392 -12.861 1.00 88.38 88 ARG A CA 1
ATOM 691 C C . ARG A 1 88 ? 5.408 7.676 -14.215 1.00 88.38 88 ARG A C 1
ATOM 693 O O . ARG A 1 88 ? 5.563 8.326 -15.245 1.00 88.38 88 ARG A O 1
ATOM 700 N N . TYR A 1 89 ? 5.222 6.356 -14.204 1.00 85.62 89 TYR A N 1
ATOM 701 C CA . TYR A 1 89 ? 5.060 5.519 -15.393 1.00 85.62 89 TYR A CA 1
ATOM 702 C C . TYR A 1 89 ? 3.658 5.689 -15.976 1.00 85.62 89 TYR A C 1
ATOM 704 O O . TYR A 1 89 ? 2.716 6.033 -15.254 1.00 85.62 89 TYR A O 1
ATOM 712 N N . ASN A 1 90 ? 3.517 5.446 -17.2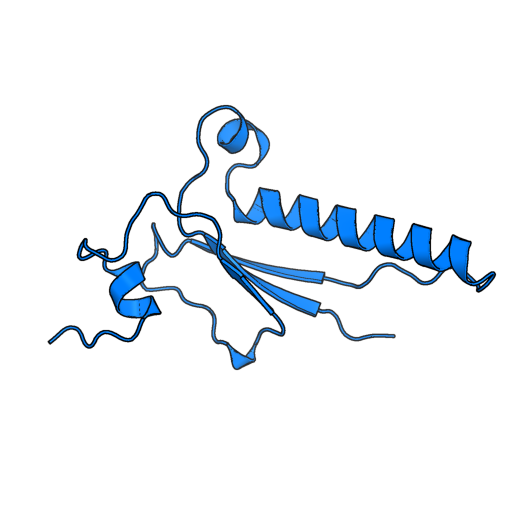77 1.00 78.56 90 ASN A N 1
ATOM 713 C CA . ASN A 1 90 ? 2.281 5.683 -18.014 1.00 78.56 90 ASN A CA 1
ATOM 714 C C . ASN A 1 90 ? 1.858 4.443 -18.818 1.00 78.56 90 ASN A C 1
ATOM 716 O O . ASN A 1 90 ? 2.627 3.512 -19.004 1.00 78.56 90 ASN A O 1
ATOM 720 N N . SER A 1 91 ? 0.615 4.436 -19.301 1.00 72.38 91 SER A N 1
ATOM 721 C CA . SER A 1 91 ? 0.025 3.296 -20.017 1.00 72.38 91 SER A CA 1
ATOM 722 C C . SER A 1 91 ? 0.443 3.166 -21.488 1.00 72.38 91 SER A C 1
ATOM 724 O O . SER A 1 91 ? -0.125 2.336 -22.194 1.00 72.38 91 SER A O 1
ATOM 726 N N . PHE A 1 92 ? 1.325 4.035 -21.985 1.00 75.19 92 PHE A N 1
ATOM 727 C CA . PHE A 1 92 ? 1.820 4.009 -23.365 1.00 75.19 92 PHE A CA 1
ATOM 728 C C . PHE A 1 92 ? 3.185 3.330 -23.484 1.00 75.19 92 PHE A C 1
ATOM 730 O O . PHE A 1 92 ? 3.539 2.904 -24.581 1.00 75.19 92 PHE A O 1
ATOM 737 N N . ASP A 1 93 ? 3.920 3.233 -22.376 1.00 78.00 93 ASP A N 1
ATOM 738 C CA . ASP A 1 93 ? 5.183 2.511 -22.287 1.00 78.00 93 ASP A CA 1
ATOM 739 C C . ASP A 1 93 ? 4.950 1.046 -21.864 1.00 78.00 93 ASP A C 1
ATOM 741 O O . ASP A 1 93 ? 3.974 0.711 -21.187 1.00 78.00 93 ASP A O 1
ATOM 745 N N . ASP A 1 94 ? 5.869 0.158 -22.253 1.00 78.88 94 ASP A N 1
ATOM 746 C CA . ASP A 1 94 ? 5.802 -1.285 -21.979 1.00 78.88 94 ASP A CA 1
ATOM 747 C C . ASP A 1 94 ? 6.444 -1.649 -20.626 1.00 78.88 94 ASP A C 1
ATOM 749 O O . ASP A 1 94 ? 7.314 -2.521 -20.527 1.00 78.88 94 ASP A O 1
ATOM 753 N N . ASP A 1 95 ? 6.028 -0.976 -19.553 1.00 82.31 95 ASP A N 1
ATOM 754 C CA . ASP A 1 95 ? 6.483 -1.316 -18.205 1.00 82.31 95 ASP A CA 1
ATOM 755 C C . ASP A 1 95 ? 5.900 -2.669 -17.776 1.00 82.31 95 ASP A C 1
ATOM 757 O O . ASP A 1 95 ? 4.684 -2.849 -17.658 1.00 82.31 95 ASP A O 1
ATOM 761 N N . GLY A 1 96 ? 6.777 -3.640 -17.502 1.00 82.88 96 GLY A N 1
ATOM 762 C CA . GLY A 1 96 ? 6.376 -5.028 -17.248 1.00 82.88 96 GLY A CA 1
ATOM 763 C C . GLY A 1 96 ? 5.364 -5.193 -16.108 1.00 82.88 96 GLY A C 1
ATOM 764 O O . GLY A 1 96 ? 4.461 -6.028 -16.199 1.00 82.88 96 GLY A O 1
ATOM 765 N N . TRP A 1 97 ? 5.456 -4.366 -15.060 1.00 86.50 97 TRP A N 1
ATOM 766 C CA . TRP A 1 97 ? 4.474 -4.377 -13.976 1.00 86.50 97 TRP A CA 1
ATOM 767 C C . TRP A 1 97 ? 3.105 -3.851 -14.440 1.00 86.50 97 TRP A C 1
ATOM 769 O O . TRP A 1 97 ? 2.097 -4.452 -14.083 1.00 86.50 97 TRP A O 1
ATOM 779 N N . ILE A 1 98 ? 3.042 -2.813 -15.284 1.00 85.25 98 ILE A N 1
ATOM 780 C CA . ILE A 1 98 ? 1.779 -2.270 -15.817 1.00 85.25 98 ILE A CA 1
ATOM 781 C C . ILE A 1 98 ? 1.093 -3.313 -16.692 1.00 85.25 98 ILE A C 1
ATOM 783 O O . ILE A 1 98 ? -0.092 -3.586 -16.498 1.00 85.25 98 ILE A O 1
ATOM 787 N N . LEU A 1 99 ? 1.835 -3.939 -17.613 1.00 85.25 99 LEU A N 1
ATOM 788 C CA . LEU A 1 99 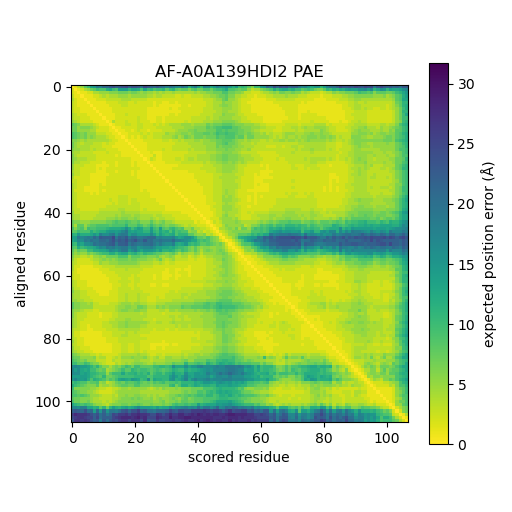? 1.296 -4.977 -18.498 1.00 85.25 99 LEU A CA 1
ATOM 789 C C . LEU A 1 99 ? 0.704 -6.146 -17.702 1.00 85.25 99 LEU A C 1
ATOM 791 O O . LEU A 1 99 ? -0.387 -6.627 -18.019 1.00 85.25 99 LEU A O 1
ATOM 795 N N . LYS A 1 100 ? 1.379 -6.554 -16.622 1.00 85.00 100 LYS A N 1
ATOM 796 C CA . LYS A 1 100 ? 0.880 -7.586 -15.710 1.00 85.00 100 LYS A CA 1
ATOM 797 C C . LYS A 1 100 ? -0.358 -7.130 -14.935 1.00 85.00 100 LYS A C 1
ATOM 799 O O . LYS A 1 100 ? -1.310 -7.901 -14.832 1.00 85.00 100 LYS A O 1
ATOM 804 N N . LEU A 1 101 ? -0.373 -5.891 -14.440 1.00 85.62 101 LEU A N 1
ATOM 805 C CA . LEU A 1 101 ? -1.503 -5.310 -13.709 1.00 85.62 101 LEU A CA 1
ATOM 806 C C . LEU A 1 101 ? -2.780 -5.263 -14.563 1.00 85.62 101 LEU A C 1
ATOM 808 O O . LEU A 1 101 ? -3.854 -5.596 -14.068 1.00 85.62 101 LEU A 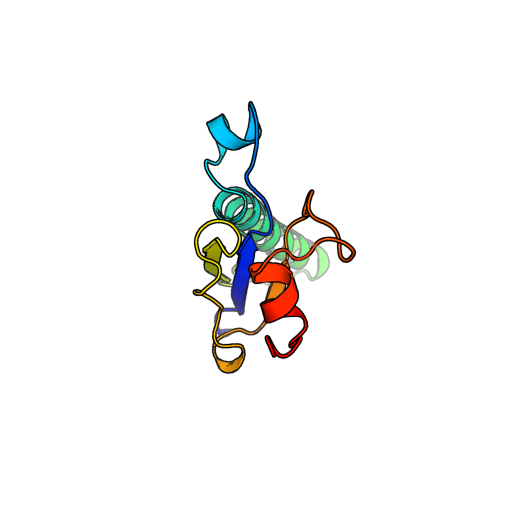O 1
ATOM 812 N N . VAL A 1 102 ? -2.678 -4.881 -15.841 1.00 85.94 102 VAL A N 1
ATOM 813 C CA . VAL A 1 102 ? -3.840 -4.786 -16.748 1.00 85.94 102 VAL A CA 1
ATOM 814 C C . VAL A 1 102 ? -4.208 -6.115 -17.420 1.00 85.94 102 VAL A C 1
ATOM 816 O O . VAL A 1 102 ? -5.170 -6.173 -18.185 1.00 85.94 102 VAL A O 1
ATOM 819 N N . GLY A 1 103 ? -3.469 -7.195 -17.143 1.00 72.31 103 GLY A N 1
ATOM 820 C CA . GLY A 1 103 ? -3.712 -8.512 -17.734 1.00 72.31 103 GLY A CA 1
ATOM 821 C C . GLY A 1 103 ? -3.380 -8.591 -19.227 1.00 72.31 103 GLY A C 1
ATOM 822 O O . GLY A 1 103 ? -3.893 -9.471 -19.925 1.00 72.31 103 GLY A O 1
ATOM 823 N N . SER A 1 104 ? -2.529 -7.690 -19.729 1.00 60.56 104 SER A N 1
ATOM 824 C CA . SER A 1 104 ? -2.031 -7.755 -21.099 1.00 60.56 104 SER A CA 1
ATOM 825 C C . SER A 1 104 ? -1.153 -8.990 -21.235 1.00 60.56 104 SER A C 1
ATOM 827 O O . SER A 1 104 ? -0.096 -9.119 -20.621 1.00 60.56 104 SER A O 1
ATOM 829 N N . ARG A 1 105 ? -1.639 -9.941 -22.028 1.00 48.03 105 ARG A N 1
ATOM 830 C CA . ARG A 1 105 ? -0.944 -11.180 -22.362 1.00 48.03 105 ARG A CA 1
ATOM 831 C C . ARG A 1 105 ? 0.395 -10.807 -23.007 1.00 48.03 105 ARG A C 1
ATOM 833 O O . ARG A 1 105 ? 0.403 -10.307 -24.127 1.00 48.03 105 ARG A O 1
ATOM 840 N N . ILE A 1 106 ? 1.500 -11.032 -22.300 1.00 52.94 106 ILE A N 1
ATOM 841 C CA . ILE A 1 106 ? 2.840 -11.074 -22.896 1.00 52.94 106 ILE A CA 1
ATOM 842 C C . ILE A 1 106 ? 2.801 -12.213 -23.921 1.00 52.94 106 ILE A C 1
ATOM 844 O O . ILE A 1 106 ? 2.692 -13.382 -23.544 1.00 52.94 106 ILE A O 1
ATOM 848 N N . GLY A 1 107 ? 2.686 -11.838 -25.197 1.00 47.12 107 GLY A N 1
ATOM 849 C CA . GLY A 1 107 ? 2.616 -12.744 -26.344 1.00 47.12 107 GLY A CA 1
ATOM 850 C C . GLY A 1 107 ? 3.970 -13.322 -26.708 1.00 47.12 107 GLY A C 1
ATOM 851 O O . GLY A 1 107 ? 4.987 -12.644 -26.449 1.00 47.12 107 GLY A O 1
#

pLDDT: mean 88.17, std 11.42, range [47.12, 98.38]

Solvent-accessible surface area (backbone atoms only — not comparable to full-atom values): 6404 Å² total; per-residue (Å²): 132,83,77,63,49,27,34,37,30,38,26,47,53,78,54,60,70,69,54,23,74,73,42,62,41,54,46,51,45,50,51,52,52,52,53,52,48,30,48,51,53,25,57,50,55,28,68,77,64,79,47,79,78,55,78,48,71,50,76,43,78,46,70,29,53,28,71,89,34,57,86,53,71,82,65,67,90,76,38,79,43,78,45,72,50,73,51,92,72,62,94,87,57,91,48,69,38,58,38,58,74,73,64,53,76,87,1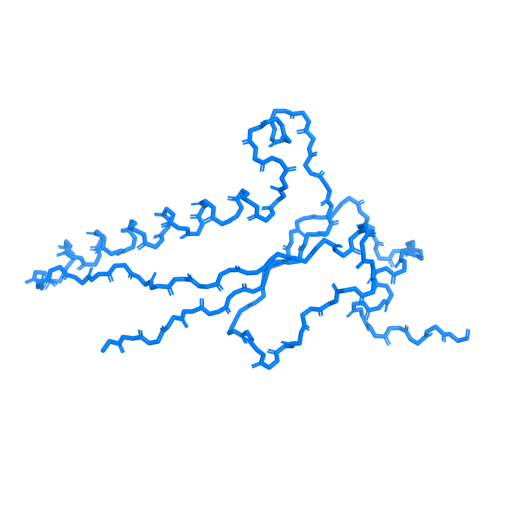25

Mean predicted aligned error: 5.84 Å

Secondary structure (DSSP, 8-state):
-PPPEEEEEEE-S---HHHHHHHSSHHHHHHHHHHHHHHHHHHHHHHHH-PPPPPPPPEEEEEEETTT-TT----GGG-SEEEEPP-S--TTS--HHHHHHTT----

InterPro domains:
  IPR044992 Glutamine amidotransferase domain containing protein ChyE-like [PTHR42695] (1-102)

Radius of gyration: 17.1 Å; Cα contacts (8 Å, |Δi|>4): 142; chains: 1; bounding box: 37×27×51 Å

Organism: NCBI:txid321146